Protein AF-A0AAV8WXH6-F1 (afdb_monomer)

Nearest PDB structures (foldseek):
  2elh-assembly1_A  TM=6.515E-01  e=6.798E-02  Drosophila melanogaster
  1pdn-assembly1_C  TM=5.489E-01  e=1.826E-01  Drosophila melanogaster
  3tgn-assembly1_A  TM=5.604E-01  e=5.218E-01  Streptococcus pneumoniae D39
  5z58-assembly1_L  TM=5.084E-01  e=8.040E-01  Homo sapiens
  5z57-assembly1_L  TM=5.084E-01  e=1.095E+00  Homo sapiens

Solvent-accessible surface area (backbone atoms only — not comparable to full-atom values): 5498 Å² total; per-residue (Å²): 130,86,79,70,76,78,75,85,75,83,77,50,71,70,55,53,51,52,50,49,53,40,52,72,75,66,51,53,56,66,59,54,14,63,74,71,74,45,51,54,65,54,54,52,51,49,59,73,44,41,66,62,55,50,44,61,61,67,65,49,68,90,79,63,86,85,75,91,69,91,76,79,75,95,65,90,80,79,84,85,80,131

Secondary structure (DSSP, 8-state):
----PPP-----HHHHHHHHHHHHTT--HHHHHHHTT--HHHHHHHHHTHHHHHHHHHS--TT-TT-------S-TTS-S--

pLDDT: mean 75.2, std 17.23, range [42.84, 93.62]

Organism: NCBI:txid1586634

Radius of gyration: 18.18 Å; Cα contacts (8 Å, |Δi|>4): 34; chains: 1; bounding box: 44×33×49 Å

Structure (mmCIF, N/CA/C/O backbone):
data_AF-A0AAV8WXH6-F1
#
_entry.id   AF-A0AAV8WXH6-F1
#
loop_
_atom_site.group_PDB
_atom_site.id
_atom_site.type_symbol
_atom_site.label_atom_id
_atom_site.label_alt_id
_atom_site.label_comp_id
_atom_site.label_asym_id
_atom_site.label_entity_id
_atom_site.label_seq_id
_atom_site.pdbx_PDB_ins_code
_atom_site.Cartn_x
_atom_site.Cartn_y
_atom_site.Cartn_z
_atom_site.occupancy
_atom_site.B_iso_or_equiv
_atom_site.auth_seq_id
_atom_site.auth_comp_id
_atom_site.auth_asym_id
_atom_site.auth_atom_id
_atom_site.pdbx_PDB_model_num
ATOM 1 N N . MET A 1 1 ? -18.811 -21.834 9.961 1.00 42.84 1 MET A N 1
ATOM 2 C CA . MET A 1 1 ? -18.247 -20.538 9.522 1.00 42.84 1 MET A CA 1
ATOM 3 C C . MET A 1 1 ? -17.616 -20.738 8.153 1.00 42.84 1 MET A C 1
ATOM 5 O O . MET A 1 1 ? -16.564 -21.358 8.070 1.00 42.84 1 MET A O 1
ATOM 9 N N . ASN A 1 2 ? -18.276 -20.302 7.076 1.00 49.28 2 ASN A N 1
ATOM 10 C CA . ASN A 1 2 ? -17.702 -20.396 5.733 1.00 49.28 2 ASN A CA 1
ATOM 11 C C . ASN A 1 2 ? -16.516 -19.433 5.647 1.00 49.28 2 ASN A C 1
ATOM 13 O O . ASN A 1 2 ? -16.702 -18.233 5.468 1.00 49.28 2 ASN A O 1
ATOM 17 N N . MET A 1 3 ? -15.294 -19.950 5.773 1.00 58.62 3 MET A N 1
ATOM 18 C CA . MET A 1 3 ? -14.092 -19.208 5.402 1.00 58.62 3 MET A CA 1
ATOM 19 C C . MET A 1 3 ? -14.035 -19.135 3.877 1.00 58.62 3 MET A C 1
ATOM 21 O O . MET A 1 3 ? -13.303 -19.879 3.224 1.00 58.62 3 MET A O 1
ATOM 25 N N . SER A 1 4 ? -14.870 -18.273 3.292 1.00 62.44 4 SER A N 1
ATOM 26 C CA . SER A 1 4 ? -14.806 -17.945 1.873 1.00 62.44 4 SER A CA 1
ATOM 27 C C . SER A 1 4 ? -13.390 -17.458 1.579 1.00 62.44 4 SER A C 1
ATOM 29 O O . SER A 1 4 ? -12.988 -16.394 2.058 1.00 62.44 4 SER A O 1
ATOM 31 N N . LYS A 1 5 ? -12.613 -18.265 0.843 1.00 61.09 5 LYS A N 1
ATOM 32 C CA . LYS A 1 5 ? -11.263 -17.912 0.392 1.00 61.09 5 LYS A CA 1
ATOM 33 C C . LYS A 1 5 ? -11.312 -16.502 -0.192 1.00 61.09 5 LYS A C 1
ATOM 35 O O . LYS A 1 5 ? -12.040 -16.252 -1.152 1.00 61.09 5 LYS A O 1
ATOM 40 N N . ARG A 1 6 ? -10.554 -15.576 0.401 1.00 62.31 6 ARG A N 1
ATOM 41 C CA . ARG A 1 6 ? -10.455 -14.202 -0.093 1.00 62.31 6 ARG A CA 1
ATOM 42 C C . ARG A 1 6 ? -9.952 -14.263 -1.535 1.00 62.31 6 ARG A C 1
ATOM 44 O O . ARG A 1 6 ? -8.838 -14.723 -1.780 1.00 62.31 6 ARG A O 1
ATOM 51 N N . LYS A 1 7 ? -10.768 -13.803 -2.484 1.00 66.56 7 LYS A N 1
ATOM 52 C CA . LYS A 1 7 ? -10.367 -13.682 -3.888 1.00 66.56 7 LYS A CA 1
ATOM 53 C C . LYS A 1 7 ? -9.116 -12.799 -3.962 1.00 66.56 7 LYS A C 1
ATOM 55 O O . LYS A 1 7 ? -9.084 -11.719 -3.370 1.00 66.56 7 LYS A O 1
ATOM 60 N N . HIS A 1 8 ? -8.075 -13.267 -4.649 1.00 64.19 8 HIS A N 1
ATOM 61 C CA . HIS A 1 8 ? -6.863 -12.479 -4.855 1.00 64.19 8 HIS A CA 1
ATOM 62 C C . HIS A 1 8 ? -7.181 -11.331 -5.819 1.00 64.19 8 HIS A C 1
ATOM 64 O O . HIS A 1 8 ? -7.264 -11.537 -7.028 1.00 64.19 8 HIS A O 1
ATOM 70 N N . ASN A 1 9 ? -7.414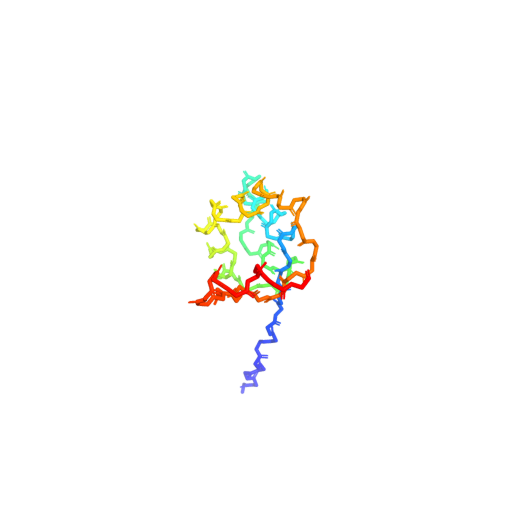 -10.135 -5.273 1.00 66.00 9 ASN A N 1
ATOM 71 C CA . ASN A 1 9 ? -7.576 -8.930 -6.075 1.00 66.00 9 ASN A CA 1
ATOM 72 C C . ASN A 1 9 ? -6.189 -8.351 -6.367 1.00 66.00 9 ASN A C 1
ATOM 74 O O . ASN A 1 9 ? -5.509 -7.871 -5.456 1.00 66.00 9 ASN A O 1
ATOM 78 N N . THR A 1 10 ? -5.747 -8.456 -7.617 1.00 68.62 10 THR A N 1
ATOM 79 C CA . THR A 1 10 ? -4.477 -7.876 -8.057 1.00 68.62 10 THR A CA 1
ATOM 80 C C . THR A 1 10 ? -4.651 -6.370 -8.195 1.00 68.62 10 THR A C 1
ATOM 82 O O . THR A 1 10 ? -5.401 -5.923 -9.052 1.00 68.62 10 THR A O 1
ATOM 85 N N . LEU A 1 11 ? -3.954 -5.598 -7.359 1.00 79.12 11 LEU A N 1
ATOM 86 C CA . LEU A 1 11 ? -3.897 -4.141 -7.486 1.00 79.12 11 LEU A CA 1
ATOM 87 C C . LEU A 1 11 ? -2.908 -3.739 -8.582 1.00 79.12 11 LEU A C 1
ATOM 89 O O . LEU A 1 11 ? -1.750 -4.187 -8.571 1.00 79.12 11 LEU A O 1
ATOM 93 N N . ASN A 1 12 ? -3.336 -2.841 -9.460 1.00 83.50 12 ASN A N 1
ATOM 94 C CA . ASN A 1 12 ? -2.480 -2.210 -10.457 1.00 83.50 12 ASN A CA 1
ATOM 95 C C . ASN A 1 12 ? -1.479 -1.246 -9.797 1.00 83.50 12 ASN A C 1
ATOM 97 O O . ASN A 1 12 ? -1.668 -0.781 -8.670 1.00 83.50 12 ASN A O 1
ATOM 101 N N . LEU A 1 13 ? -0.390 -0.926 -10.504 1.00 84.44 13 LEU A N 1
ATOM 102 C CA . LEU A 1 13 ? 0.633 0.009 -10.013 1.00 84.44 13 LEU A CA 1
ATOM 103 C C . LEU A 1 13 ? 0.043 1.383 -9.679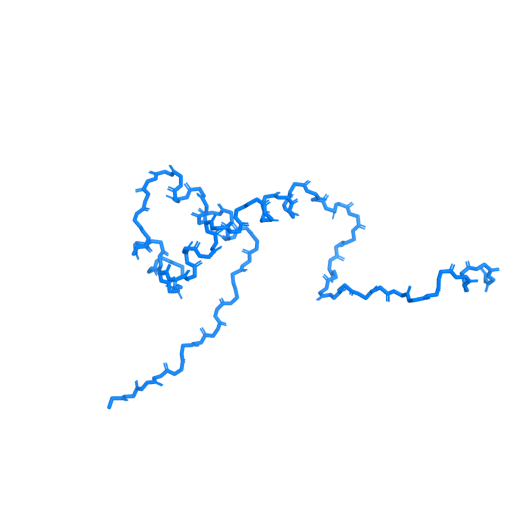 1.00 84.44 13 LEU A C 1
ATOM 105 O O . LEU A 1 13 ? 0.339 1.931 -8.620 1.00 84.44 13 LEU A O 1
ATOM 109 N N . GLU A 1 14 ? -0.856 1.894 -10.519 1.00 83.12 14 GLU A N 1
ATOM 110 C CA . GLU A 1 14 ? -1.552 3.160 -10.271 1.00 83.12 14 GLU A CA 1
ATOM 111 C C . GLU A 1 14 ? -2.383 3.133 -8.982 1.00 83.12 14 GLU A C 1
ATOM 113 O O . GLU A 1 14 ? -2.381 4.095 -8.216 1.00 83.12 14 GLU A O 1
ATOM 118 N N . GLU A 1 15 ? -3.073 2.024 -8.707 1.00 88.81 15 GLU A N 1
ATOM 119 C CA . GLU A 1 15 ? -3.870 1.861 -7.487 1.00 88.81 15 GLU A CA 1
ATOM 120 C C . GLU A 1 15 ? -2.975 1.804 -6.251 1.00 88.81 15 GLU A C 1
ATOM 122 O O . GLU A 1 15 ? -3.278 2.440 -5.243 1.00 88.81 15 GLU A O 1
ATOM 127 N N . LYS A 1 16 ? -1.827 1.122 -6.339 1.00 90.06 16 LYS A N 1
ATOM 128 C CA . LYS A 1 16 ? -0.824 1.114 -5.266 1.00 90.06 16 LYS A CA 1
ATOM 129 C C . LYS A 1 16 ? -0.281 2.519 -4.991 1.00 90.06 16 LYS A C 1
ATOM 131 O O . LYS A 1 16 ? -0.141 2.885 -3.828 1.00 90.06 16 LYS A O 1
ATOM 136 N N . VAL A 1 17 ? -0.040 3.331 -6.024 1.00 89.81 17 VAL A N 1
ATOM 137 C CA . VAL A 1 17 ? 0.360 4.742 -5.859 1.00 89.81 17 VAL A CA 1
ATOM 138 C C . VAL A 1 17 ? -0.754 5.569 -5.217 1.00 89.81 17 VAL A C 1
ATOM 140 O O . VAL A 1 17 ? -0.479 6.369 -4.324 1.00 89.81 17 VAL A O 1
ATOM 143 N N . LYS A 1 18 ? -2.017 5.371 -5.613 1.00 91.75 18 LYS A N 1
ATOM 144 C CA . LYS A 1 18 ? -3.159 6.049 -4.973 1.00 91.75 18 LYS A CA 1
ATOM 145 C C . LYS A 1 18 ? -3.274 5.674 -3.494 1.00 91.75 18 LYS A C 1
ATOM 147 O O . LYS A 1 18 ? -3.462 6.558 -2.667 1.00 91.75 18 LYS A O 1
ATOM 152 N N . ILE A 1 19 ? -3.095 4.398 -3.151 1.00 92.81 19 ILE A N 1
ATOM 153 C CA . ILE A 1 19 ? -3.055 3.927 -1.759 1.00 92.81 19 ILE A CA 1
ATOM 154 C C . ILE A 1 19 ? -1.930 4.622 -0.981 1.00 92.81 19 ILE A C 1
ATOM 156 O O . ILE A 1 19 ? -2.166 5.087 0.129 1.00 92.81 19 ILE A O 1
ATOM 160 N N . LEU A 1 20 ? -0.734 4.751 -1.562 1.00 92.50 20 LEU A N 1
ATOM 161 C CA . LEU A 1 20 ? 0.380 5.467 -0.932 1.00 92.50 20 LEU A CA 1
ATOM 162 C C . LEU A 1 20 ? 0.044 6.937 -0.654 1.00 92.50 20 LEU A C 1
ATOM 164 O O . LEU A 1 20 ? 0.293 7.400 0.455 1.00 92.50 20 LEU A O 1
ATOM 168 N N . LYS A 1 21 ? -0.586 7.636 -1.606 1.00 92.88 21 LYS A N 1
ATOM 169 C CA . LYS A 1 21 ? -1.035 9.027 -1.414 1.00 92.88 21 LYS A CA 1
ATOM 170 C C . LYS A 1 21 ? -2.060 9.160 -0.284 1.00 92.88 21 LYS A C 1
ATOM 172 O O . LYS A 1 21 ? -1.975 10.094 0.501 1.00 92.88 21 LYS A O 1
ATOM 177 N N . LEU A 1 22 ? -2.999 8.216 -0.175 1.00 93.31 22 LEU A N 1
ATOM 178 C CA . LEU A 1 22 ? -4.005 8.204 0.897 1.00 93.31 22 LEU A CA 1
ATOM 179 C C . LEU A 1 22 ? -3.386 7.928 2.276 1.00 93.31 22 LEU A C 1
ATOM 181 O O . LEU A 1 22 ? -3.798 8.503 3.281 1.00 93.31 22 LEU A O 1
ATOM 185 N N . ILE A 1 23 ? -2.358 7.078 2.329 1.00 92.81 23 ILE A N 1
ATOM 186 C CA . ILE A 1 23 ? -1.583 6.850 3.554 1.00 92.81 23 ILE A CA 1
ATOM 187 C C . ILE A 1 23 ? -0.854 8.134 3.974 1.00 92.81 23 ILE A C 1
ATOM 189 O O . ILE A 1 23 ? -0.827 8.457 5.159 1.00 92.81 23 ILE A O 1
ATOM 193 N N . GLU A 1 24 ? -0.257 8.856 3.024 1.00 90.31 24 GLU A N 1
ATOM 194 C CA . GLU A 1 24 ? 0.434 10.126 3.288 1.00 90.31 24 GLU A CA 1
ATOM 195 C C . GLU A 1 24 ? -0.519 11.249 3.694 1.00 90.31 24 GLU A C 1
ATOM 197 O O . GLU A 1 24 ? -0.165 12.055 4.549 1.00 90.31 24 GLU A O 1
ATOM 202 N N . SER A 1 25 ? -1.741 11.268 3.156 1.00 92.88 25 SER A N 1
ATOM 203 C CA . SER A 1 25 ? -2.781 12.211 3.578 1.00 92.88 25 SER A CA 1
ATOM 204 C C . SER A 1 25 ? -3.363 11.899 4.963 1.00 92.88 25 SER A C 1
ATOM 206 O O . SER A 1 25 ? -4.271 12.596 5.406 1.00 92.88 25 SER A O 1
ATOM 208 N N . GLY A 1 26 ? -2.887 10.848 5.639 1.00 91.69 26 GLY A N 1
ATOM 209 C CA . GLY A 1 26 ? -3.335 10.462 6.978 1.00 91.69 26 GLY A CA 1
ATOM 210 C C . GLY A 1 26 ? -4.628 9.645 7.004 1.00 91.69 26 GLY A C 1
ATOM 211 O O . GLY A 1 26 ? -5.249 9.521 8.059 1.00 91.69 26 GLY A O 1
ATOM 212 N N . GLU A 1 27 ? -5.056 9.074 5.874 1.00 93.06 27 GLU A N 1
ATOM 213 C CA . GLU A 1 27 ? -6.256 8.241 5.835 1.00 93.06 27 GLU A CA 1
ATOM 214 C C . GLU A 1 27 ? -6.020 6.908 6.573 1.00 93.06 27 GLU A C 1
ATOM 216 O O . GLU A 1 27 ? -4.935 6.315 6.532 1.00 93.06 27 GLU A O 1
ATOM 221 N N . SER A 1 28 ? -7.041 6.408 7.276 1.00 93.62 28 SER A N 1
ATOM 222 C CA . SER A 1 28 ? -6.888 5.190 8.074 1.00 93.62 28 SER A CA 1
ATOM 223 C C . SER A 1 28 ? -6.747 3.946 7.190 1.00 93.62 28 SER A C 1
ATOM 225 O O . SER A 1 28 ? -7.437 3.779 6.182 1.00 93.62 28 SER A O 1
ATOM 227 N N . PHE A 1 29 ? -5.905 2.995 7.607 1.00 91.56 29 PHE A N 1
ATOM 228 C CA . PHE A 1 29 ? -5.703 1.751 6.850 1.00 91.56 29 PHE A CA 1
ATOM 229 C C . PHE A 1 29 ? -6.979 0.923 6.707 1.00 91.56 29 PHE A C 1
ATOM 231 O O . PHE A 1 29 ? -7.112 0.176 5.744 1.00 91.56 29 PHE A O 1
ATOM 238 N N . ALA A 1 30 ? -7.918 1.049 7.649 1.00 91.88 30 ALA A N 1
ATOM 239 C CA . ALA A 1 30 ? -9.222 0.406 7.555 1.00 91.88 30 ALA A CA 1
ATOM 240 C C . ALA A 1 30 ? -10.060 1.000 6.414 1.00 91.88 30 ALA A C 1
ATOM 242 O O . ALA A 1 30 ? -10.650 0.242 5.649 1.00 91.88 30 ALA A O 1
ATOM 243 N N . ASN A 1 31 ? -10.062 2.329 6.265 1.00 92.75 31 ASN A N 1
ATOM 244 C CA . ASN A 1 31 ? -10.823 2.997 5.211 1.00 92.75 31 ASN A CA 1
ATOM 245 C C . ASN A 1 31 ? -10.259 2.665 3.825 1.00 92.75 31 ASN A C 1
ATOM 247 O O . ASN A 1 31 ? -10.997 2.283 2.919 1.00 92.75 31 ASN A O 1
ATOM 251 N N . ILE A 1 32 ? -8.931 2.704 3.696 1.00 93.19 32 ILE A N 1
ATOM 252 C CA . ILE A 1 32 ? -8.222 2.327 2.468 1.00 93.19 32 ILE A CA 1
ATOM 253 C C . ILE A 1 32 ? -8.489 0.855 2.122 1.00 93.19 32 ILE A C 1
ATOM 255 O O . ILE A 1 32 ? -8.817 0.529 0.983 1.00 93.19 32 ILE A O 1
ATOM 259 N N . ALA A 1 33 ? -8.390 -0.044 3.103 1.00 90.88 33 ALA A N 1
ATOM 260 C CA . ALA A 1 33 ? -8.661 -1.466 2.917 1.00 90.88 33 ALA A CA 1
ATOM 261 C C . ALA A 1 33 ? -10.074 -1.710 2.360 1.00 90.88 33 ALA A C 1
ATOM 263 O O . ALA A 1 33 ? -10.220 -2.399 1.350 1.00 90.88 33 ALA A O 1
ATOM 264 N N . SER A 1 34 ? -11.092 -1.088 2.960 1.00 89.94 34 SER A N 1
ATOM 265 C CA . SER A 1 34 ? -12.480 -1.187 2.497 1.00 89.94 34 SER A CA 1
ATOM 266 C C . SER A 1 34 ? -12.669 -0.600 1.096 1.00 89.94 34 SER A C 1
ATOM 268 O O . SER A 1 34 ? -13.282 -1.242 0.247 1.00 89.94 34 SER A O 1
ATOM 270 N N . LYS A 1 35 ? -12.086 0.574 0.821 1.00 89.75 35 LYS A N 1
ATOM 271 C CA . LYS A 1 35 ? -12.213 1.283 -0.464 1.00 89.75 35 LYS A CA 1
ATOM 272 C C . LYS A 1 35 ? -11.647 0.496 -1.648 1.00 89.75 35 LYS A C 1
ATOM 274 O O .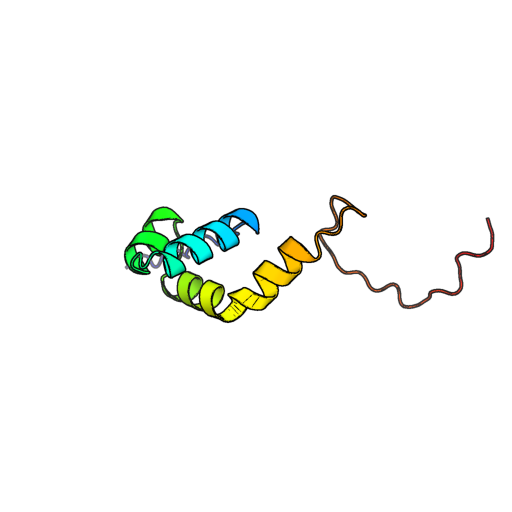 LYS A 1 35 ? -12.225 0.523 -2.728 1.00 89.75 35 LYS A O 1
ATOM 279 N N . TYR A 1 36 ? -10.538 -0.211 -1.441 1.00 87.75 36 TYR A N 1
ATOM 280 C CA . TYR A 1 36 ? -9.871 -1.003 -2.484 1.00 87.75 36 TYR A CA 1
ATOM 281 C C . TYR A 1 36 ? -10.177 -2.510 -2.394 1.00 87.75 36 TYR A C 1
ATOM 283 O O . TYR A 1 36 ? -9.606 -3.309 -3.139 1.00 87.75 36 TYR A O 1
ATOM 291 N N . GLY A 1 37 ? -11.049 -2.930 -1.470 1.00 86.44 37 GLY A N 1
ATOM 292 C CA . GLY A 1 37 ? -11.371 -4.343 -1.252 1.00 86.44 37 GLY A CA 1
ATOM 293 C C . GLY A 1 37 ? -10.149 -5.190 -0.869 1.00 86.44 37 GLY A C 1
ATOM 294 O O . GLY A 1 37 ? -10.049 -6.366 -1.240 1.00 86.44 37 GLY A O 1
ATOM 295 N N . VAL A 1 38 ? -9.181 -4.611 -0.155 1.00 86.88 38 VAL A N 1
ATOM 296 C CA . VAL A 1 38 ? -7.950 -5.284 0.285 1.00 86.88 38 VAL A CA 1
ATOM 297 C C . VAL A 1 38 ? -7.895 -5.474 1.794 1.00 86.88 38 VAL A C 1
ATOM 299 O O . VAL A 1 38 ? -8.657 -4.877 2.540 1.00 86.88 38 VAL A O 1
ATOM 302 N N . GLY A 1 39 ? -7.016 -6.360 2.264 1.00 88.50 39 GLY A N 1
ATOM 303 C CA . GLY A 1 39 ? -6.792 -6.523 3.698 1.00 88.50 39 GLY A CA 1
ATOM 304 C C . GLY A 1 39 ? -5.941 -5.383 4.258 1.00 88.50 39 GLY A C 1
ATOM 305 O O . GLY A 1 39 ? -5.084 -4.845 3.557 1.00 88.50 39 GLY A O 1
ATOM 306 N N . LYS A 1 40 ? -6.103 -5.070 5.551 1.00 90.06 40 LYS A N 1
ATOM 307 C CA . LYS A 1 40 ? -5.237 -4.106 6.260 1.00 90.06 40 LYS A CA 1
ATOM 308 C C . LYS A 1 40 ? -3.752 -4.480 6.145 1.00 90.06 40 LYS A C 1
ATOM 310 O O . LYS A 1 40 ? -2.916 -3.600 5.969 1.00 90.06 40 LYS A O 1
ATOM 315 N N . SER A 1 41 ? -3.439 -5.779 6.167 1.00 89.00 41 SER A N 1
ATOM 316 C CA . SER A 1 41 ? -2.079 -6.293 5.957 1.00 89.00 41 SER A CA 1
ATOM 317 C C . SER A 1 41 ? -1.521 -5.877 4.595 1.00 89.00 41 SER A C 1
ATOM 319 O O . SER A 1 41 ? -0.423 -5.343 4.529 1.00 89.00 41 SER A O 1
ATOM 321 N N . THR A 1 42 ? -2.323 -5.997 3.529 1.00 89.81 42 THR A N 1
ATOM 322 C CA . THR A 1 42 ? -1.941 -5.575 2.173 1.00 89.81 42 THR A CA 1
ATOM 323 C C . THR A 1 42 ? -1.649 -4.076 2.106 1.00 89.81 42 THR A C 1
ATOM 325 O O . THR A 1 42 ? -0.678 -3.676 1.473 1.00 89.81 42 THR A O 1
ATOM 328 N N . VAL A 1 43 ? -2.443 -3.238 2.783 1.00 92.19 43 VAL A N 1
ATOM 329 C CA . VAL A 1 43 ? -2.184 -1.786 2.872 1.00 92.19 43 VAL A CA 1
ATOM 330 C C . VAL A 1 43 ? 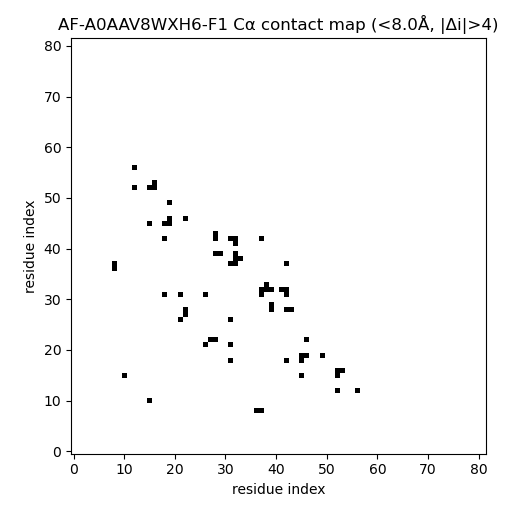-0.844 -1.515 3.569 1.00 92.19 43 VAL A C 1
ATOM 332 O O . VAL A 1 43 ? -0.049 -0.701 3.096 1.00 92.19 43 VAL A O 1
ATOM 335 N N . GLY A 1 44 ? -0.552 -2.244 4.650 1.00 91.94 44 GLY A N 1
ATOM 336 C CA . GLY A 1 44 ? 0.738 -2.183 5.340 1.00 91.94 44 GLY A CA 1
ATOM 337 C C . GLY A 1 44 ? 1.913 -2.615 4.457 1.00 91.94 44 GLY A C 1
ATOM 338 O O . GLY A 1 44 ? 2.941 -1.939 4.430 1.00 91.94 44 GLY A O 1
ATOM 339 N N . ASP A 1 45 ? 1.758 -3.692 3.688 1.00 90.94 45 ASP A N 1
ATOM 340 C CA . ASP A 1 45 ? 2.788 -4.178 2.764 1.00 90.94 45 ASP A CA 1
ATOM 341 C C . ASP A 1 45 ? 3.040 -3.195 1.617 1.00 90.94 45 ASP A C 1
ATOM 343 O O . ASP A 1 45 ? 4.187 -2.997 1.211 1.00 90.94 45 ASP A O 1
ATOM 347 N N . ILE A 1 46 ? 1.993 -2.529 1.119 1.00 91.94 46 ILE A N 1
ATOM 348 C CA . ILE A 1 46 ? 2.117 -1.454 0.125 1.00 91.94 46 ILE A CA 1
ATOM 349 C C . ILE A 1 46 ? 2.918 -0.288 0.707 1.00 91.94 46 ILE A C 1
ATOM 351 O O . ILE A 1 46 ? 3.842 0.189 0.052 1.00 91.94 46 ILE A O 1
ATOM 355 N N . LYS A 1 47 ? 2.635 0.119 1.953 1.00 92.06 47 LYS A N 1
ATOM 356 C CA . LYS A 1 47 ? 3.404 1.164 2.649 1.00 92.06 47 LYS A CA 1
ATOM 357 C C . LYS A 1 47 ? 4.883 0.796 2.772 1.00 92.06 47 LYS A C 1
ATOM 359 O O . LYS A 1 47 ? 5.742 1.624 2.484 1.00 92.06 47 LYS A O 1
ATOM 364 N N . LYS A 1 48 ? 5.184 -0.441 3.181 1.00 92.81 48 LYS A N 1
ATOM 365 C CA . LYS A 1 48 ? 6.566 -0.936 3.320 1.00 92.81 48 LYS A CA 1
ATOM 366 C C . LYS A 1 48 ? 7.301 -0.964 1.981 1.00 92.81 48 LYS A C 1
ATOM 368 O O . LYS A 1 48 ? 8.471 -0.613 1.914 1.00 92.81 48 LYS A O 1
ATOM 373 N N . ASN A 1 49 ? 6.605 -1.342 0.911 1.00 90.00 49 ASN A N 1
ATOM 374 C CA . ASN A 1 49 ? 7.166 -1.424 -0.436 1.00 90.00 49 ASN A CA 1
ATOM 375 C C . ASN A 1 49 ? 7.051 -0.112 -1.236 1.00 90.00 49 ASN A C 1
ATOM 377 O O . ASN A 1 49 ? 7.238 -0.133 -2.453 1.00 90.00 49 ASN A O 1
ATOM 381 N N . LYS A 1 50 ? 6.768 1.025 -0.581 1.00 90.31 50 LYS A N 1
ATOM 382 C CA . LYS A 1 50 ? 6.600 2.338 -1.223 1.00 90.31 50 LYS A CA 1
ATOM 383 C C . LYS A 1 50 ? 7.736 2.674 -2.187 1.00 90.31 50 LYS A C 1
ATOM 385 O O . LYS A 1 50 ? 7.464 3.052 -3.320 1.00 90.31 50 LYS A O 1
ATOM 390 N N . THR A 1 51 ? 8.984 2.506 -1.752 1.00 86.56 51 THR A N 1
ATOM 391 C CA . THR A 1 51 ? 10.176 2.847 -2.542 1.00 86.56 51 THR A CA 1
ATOM 392 C C . THR A 1 51 ? 10.206 2.076 -3.855 1.00 86.56 51 THR A C 1
ATOM 394 O O . THR A 1 51 ? 10.280 2.687 -4.909 1.00 86.56 51 THR A O 1
ATOM 397 N N . LYS A 1 52 ? 9.993 0.754 -3.807 1.00 86.81 52 LYS A N 1
ATOM 398 C CA . LYS A 1 52 ? 9.959 -0.108 -5.000 1.00 86.81 52 LYS A CA 1
ATOM 399 C C . LYS A 1 52 ? 8.818 0.251 -5.948 1.00 86.81 52 LYS A C 1
ATOM 401 O O . LYS A 1 52 ? 8.975 0.179 -7.158 1.00 86.81 52 LYS A O 1
ATOM 406 N N . ILE A 1 53 ? 7.652 0.608 -5.404 1.00 86.81 53 ILE A N 1
ATOM 407 C CA . ILE A 1 53 ? 6.490 1.009 -6.210 1.00 86.81 53 ILE A CA 1
ATOM 408 C C . ILE A 1 53 ? 6.779 2.331 -6.928 1.00 86.81 53 ILE A C 1
ATOM 410 O O . ILE A 1 53 ? 6.492 2.446 -8.116 1.00 86.81 53 ILE A O 1
ATOM 414 N N . LEU A 1 54 ? 7.357 3.309 -6.226 1.00 84.81 54 LEU A N 1
ATOM 415 C CA . LEU A 1 54 ? 7.721 4.605 -6.799 1.00 84.81 54 LEU A CA 1
ATOM 416 C C . LEU A 1 54 ? 8.866 4.492 -7.802 1.00 84.81 54 LEU A C 1
ATOM 418 O O . LEU A 1 54 ? 8.782 5.106 -8.858 1.00 84.81 54 LEU A O 1
ATOM 422 N N . GLU A 1 55 ? 9.887 3.686 -7.508 1.00 84.56 55 GLU A N 1
ATOM 423 C CA . GLU A 1 55 ? 10.945 3.346 -8.457 1.00 84.56 55 GLU A CA 1
ATOM 424 C C . GLU A 1 55 ? 10.336 2.730 -9.706 1.00 84.56 55 GLU A C 1
ATOM 426 O O . GLU A 1 55 ? 10.525 3.272 -10.774 1.00 84.56 55 GLU A O 1
ATOM 431 N N . TYR A 1 56 ? 9.490 1.706 -9.607 1.00 82.56 56 TYR A N 1
ATOM 432 C CA . TYR A 1 56 ? 8.896 1.088 -10.796 1.00 82.56 56 TYR A CA 1
ATOM 433 C C . TYR A 1 56 ? 8.048 2.061 -11.639 1.00 82.56 56 TYR A C 1
ATOM 435 O O . TYR A 1 56 ? 8.008 1.961 -12.863 1.00 82.56 56 TYR A O 1
ATOM 443 N N . VAL A 1 57 ? 7.377 3.020 -10.995 1.00 79.00 57 VAL A N 1
ATOM 444 C CA . VAL A 1 57 ? 6.586 4.062 -11.672 1.00 79.00 57 VAL A CA 1
ATOM 445 C C . VAL A 1 57 ? 7.480 5.141 -12.296 1.00 79.00 57 VAL A C 1
ATOM 447 O O . VAL A 1 57 ? 7.185 5.608 -13.392 1.00 79.00 57 VAL A O 1
ATOM 450 N N . SER A 1 58 ? 8.567 5.521 -11.622 1.00 73.25 58 SER A N 1
ATOM 451 C CA . SER A 1 58 ? 9.515 6.565 -12.044 1.00 73.25 58 SER A CA 1
ATOM 452 C C . SER A 1 58 ? 10.514 6.064 -13.089 1.00 73.25 58 SER A C 1
ATOM 454 O O . SER A 1 58 ? 10.756 6.725 -14.094 1.00 73.25 58 SER A O 1
ATOM 456 N N . SER A 1 59 ? 11.024 4.847 -12.892 1.00 65.12 59 SER A N 1
ATOM 457 C CA . SER A 1 59 ? 11.803 4.066 -13.852 1.00 65.12 59 SER A CA 1
ATOM 458 C C . SER A 1 59 ? 11.036 3.803 -15.131 1.00 65.12 59 SER A C 1
ATOM 460 O O . SER A 1 59 ? 11.687 3.393 -16.082 1.00 65.12 59 SER A O 1
ATOM 462 N N . GLY A 1 60 ? 9.710 4.039 -15.132 1.00 55.88 60 GLY A N 1
ATOM 463 C CA . GLY A 1 60 ? 8.934 4.518 -16.270 1.00 55.88 60 GLY A CA 1
ATOM 464 C C . GLY A 1 60 ? 9.556 4.121 -17.588 1.0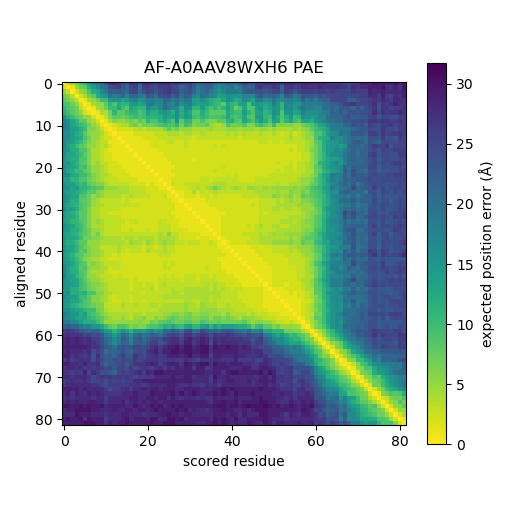0 55.88 60 GLY A C 1
ATOM 465 O O . GLY A 1 60 ? 10.011 4.984 -18.337 1.00 55.88 60 GLY A O 1
ATOM 466 N N . ASP A 1 61 ? 9.634 2.810 -17.806 1.00 49.12 61 ASP A N 1
ATOM 467 C CA . ASP A 1 61 ? 10.181 2.227 -19.007 1.00 49.12 61 ASP A CA 1
ATOM 468 C C . ASP A 1 61 ? 9.187 2.605 -20.108 1.00 49.12 61 ASP A C 1
ATOM 470 O O . ASP A 1 61 ? 8.232 1.898 -20.428 1.00 49.12 61 ASP A O 1
ATOM 474 N N . LYS A 1 62 ? 9.365 3.811 -20.655 1.00 47.25 62 LYS A N 1
ATOM 475 C CA . LYS A 1 62 ? 8.769 4.277 -21.907 1.00 47.25 62 LYS A CA 1
ATOM 476 C C . LYS A 1 62 ? 9.447 3.540 -23.073 1.00 47.25 62 LYS A C 1
ATOM 478 O O . LYS A 1 62 ? 9.771 4.151 -24.084 1.00 47.25 62 LYS A O 1
ATOM 483 N N . GLY A 1 63 ? 9.718 2.247 -22.904 1.00 48.88 63 GLY A N 1
ATOM 484 C CA . GLY A 1 63 ? 10.654 1.487 -23.716 1.00 48.88 63 GLY A CA 1
ATOM 485 C C . GLY A 1 63 ? 10.422 -0.021 -23.696 1.00 48.88 63 GLY A C 1
ATOM 486 O O . GLY A 1 63 ? 11.371 -0.751 -23.930 1.00 48.88 63 GLY A O 1
ATOM 487 N N . VAL A 1 64 ? 9.199 -0.488 -23.409 1.00 45.84 64 VAL A N 1
ATOM 488 C CA . VAL A 1 64 ? 8.557 -1.700 -23.953 1.00 45.84 64 VAL A CA 1
ATOM 489 C C . VAL A 1 64 ? 7.251 -1.915 -23.186 1.00 45.84 64 VAL A C 1
ATOM 491 O O . VAL A 1 64 ? 7.178 -2.546 -22.130 1.00 45.84 64 VAL A O 1
ATOM 494 N N . GLY A 1 65 ? 6.168 -1.385 -23.752 1.00 50.97 65 GLY A N 1
ATOM 495 C CA . GLY A 1 65 ? 4.825 -1.730 -23.311 1.00 50.97 65 GLY A CA 1
ATOM 496 C C . GLY A 1 65 ? 4.640 -3.251 -23.299 1.00 50.97 65 GLY A C 1
ATOM 497 O O . GLY A 1 65 ? 5.101 -3.952 -24.196 1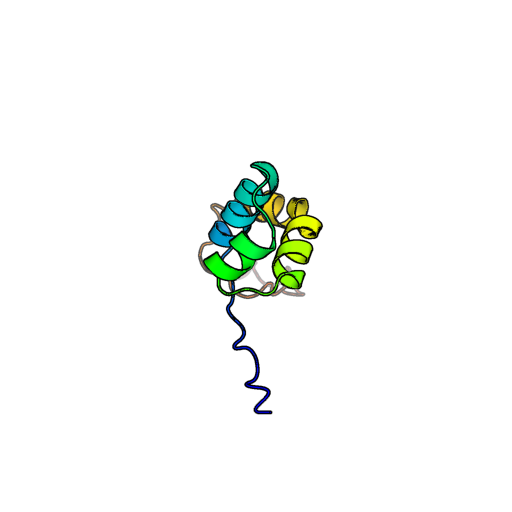.00 50.97 65 GLY A O 1
ATOM 498 N N . SER A 1 66 ? 3.921 -3.753 -22.293 1.00 53.66 66 SER A N 1
ATOM 499 C CA . SER A 1 66 ? 3.297 -5.088 -22.246 1.00 53.66 66 SER A CA 1
ATOM 500 C C . SER A 1 66 ? 4.102 -6.330 -21.811 1.00 53.66 66 SER A C 1
ATOM 502 O O . SER A 1 66 ? 3.593 -7.440 -21.966 1.00 53.66 66 SER A O 1
ATOM 504 N N . ARG A 1 67 ? 5.281 -6.245 -21.177 1.00 57.62 67 ARG A N 1
ATOM 505 C CA . ARG A 1 67 ? 5.908 -7.480 -20.642 1.00 57.62 67 ARG A CA 1
ATOM 506 C C . ARG A 1 67 ? 5.377 -7.876 -19.258 1.00 57.62 67 ARG A C 1
ATOM 508 O O . ARG A 1 67 ? 5.617 -7.204 -18.264 1.00 57.62 67 ARG A O 1
ATOM 515 N N . LYS A 1 68 ? 4.711 -9.038 -19.190 1.00 56.16 68 LYS A N 1
ATOM 516 C CA . LYS A 1 68 ? 4.274 -9.713 -17.945 1.00 56.16 68 LYS A CA 1
ATOM 517 C C . LYS A 1 68 ? 5.340 -10.622 -17.308 1.00 56.16 68 LYS A C 1
ATOM 519 O O . LYS A 1 68 ? 5.087 -11.210 -16.260 1.00 56.16 68 LYS A O 1
ATOM 524 N N . THR A 1 69 ? 6.517 -10.782 -17.911 1.00 58.38 69 THR A N 1
ATOM 525 C CA . THR A 1 69 ? 7.551 -11.701 -17.407 1.00 58.38 69 THR A CA 1
ATOM 526 C C . THR A 1 69 ? 8.946 -11.143 -17.649 1.00 58.38 69 THR A C 1
ATOM 528 O O . THR A 1 69 ? 9.272 -10.721 -18.757 1.00 58.38 69 THR A O 1
ATOM 531 N N . LEU A 1 70 ? 9.775 -11.186 -16.607 1.00 60.25 70 LEU A N 1
ATOM 532 C CA . LEU A 1 70 ? 11.192 -10.845 -16.636 1.00 60.25 70 LEU A CA 1
ATOM 533 C C . LEU A 1 70 ? 11.970 -12.107 -17.047 1.00 60.25 70 LEU A C 1
ATOM 535 O O . LEU A 1 70 ? 12.468 -12.846 -16.204 1.00 60.25 70 LEU A O 1
ATOM 539 N N . LYS A 1 71 ? 11.992 -12.430 -18.345 1.00 57.34 71 LYS A N 1
ATOM 540 C CA . LYS A 1 71 ? 12.893 -13.474 -18.858 1.00 57.34 71 LYS A CA 1
ATOM 541 C C . LYS A 1 71 ? 14.274 -12.840 -19.039 1.00 57.34 71 LYS A C 1
ATOM 543 O O . LYS A 1 71 ? 14.467 -12.086 -19.985 1.00 57.34 71 LYS A O 1
ATOM 548 N N . LEU A 1 72 ? 15.223 -13.145 -18.151 1.00 52.59 72 LEU A N 1
ATOM 549 C CA . LEU A 1 72 ? 16.640 -13.018 -18.494 1.00 52.59 72 LEU A CA 1
ATOM 550 C C . LEU A 1 72 ? 16.954 -14.110 -19.522 1.00 52.59 72 LEU A C 1
ATOM 552 O O . LEU A 1 72 ? 16.925 -15.297 -19.201 1.00 52.59 72 LEU A O 1
ATOM 556 N N . SER A 1 73 ? 17.216 -13.728 -20.768 1.00 53.06 73 SER A N 1
ATOM 557 C CA . SER A 1 73 ? 17.812 -14.629 -21.752 1.00 53.06 73 SER A CA 1
ATOM 558 C C . SER A 1 73 ? 19.272 -14.865 -21.365 1.00 53.06 73 SER A C 1
ATOM 560 O O . SER A 1 73 ? 20.080 -13.942 -21.401 1.00 53.06 73 SER A O 1
ATOM 562 N N . ALA A 1 74 ? 19.613 -16.098 -20.998 1.00 55.16 74 ALA A N 1
ATOM 563 C CA . ALA A 1 74 ? 20.946 -16.480 -20.530 1.00 55.16 74 ALA A CA 1
ATOM 564 C C . ALA A 1 74 ? 22.045 -16.484 -21.621 1.00 55.16 74 ALA A C 1
ATOM 566 O O . ALA A 1 74 ? 23.149 -16.938 -21.348 1.00 55.16 74 ALA A O 1
ATOM 567 N N . TYR A 1 75 ? 21.789 -15.982 -22.837 1.00 57.81 75 TYR A N 1
ATOM 568 C CA . TYR A 1 75 ? 22.748 -16.047 -23.949 1.00 57.81 75 TYR A CA 1
ATOM 569 C C . TYR A 1 75 ? 22.672 -14.809 -24.869 1.00 57.81 75 TYR A C 1
ATOM 571 O O . TYR A 1 75 ? 21.993 -14.850 -25.890 1.00 57.81 75 TYR A O 1
ATOM 579 N N . PRO A 1 76 ? 23.379 -13.707 -24.553 1.00 55.41 76 PRO A N 1
ATOM 580 C CA . PRO A 1 76 ? 23.430 -12.497 -25.388 1.00 55.41 76 PRO A CA 1
ATOM 581 C C . PRO A 1 76 ? 24.275 -12.626 -26.678 1.00 55.41 76 PRO A C 1
ATOM 583 O O . PRO A 1 76 ? 24.503 -11.632 -27.358 1.00 55.41 76 PRO A O 1
ATOM 586 N N . ALA A 1 77 ? 24.770 -13.818 -27.034 1.00 56.72 77 ALA A N 1
ATOM 587 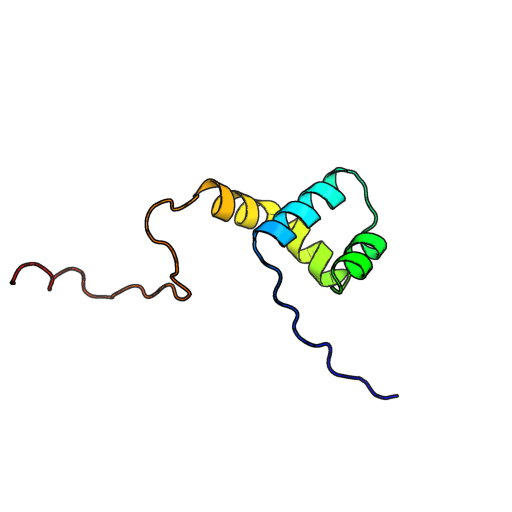C CA . ALA A 1 77 ? 25.749 -13.998 -28.115 1.00 56.72 77 ALA A CA 1
ATOM 588 C C . ALA A 1 77 ?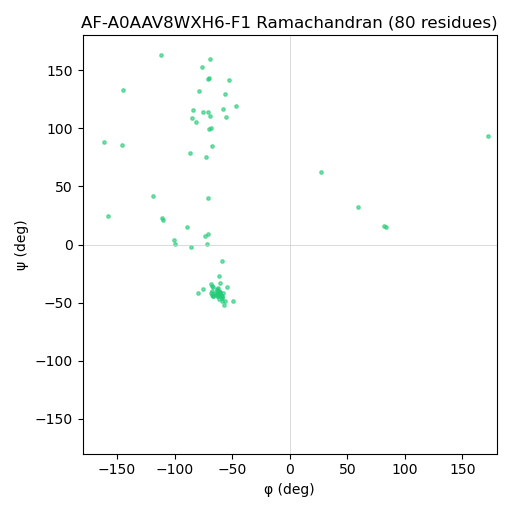 25.174 -14.471 -29.471 1.00 56.72 77 ALA A C 1
ATOM 590 O O . ALA A 1 77 ? 25.940 -14.641 -30.414 1.00 56.72 77 ALA A O 1
ATOM 591 N N . MET A 1 78 ? 23.856 -14.674 -29.603 1.00 57.66 78 MET A N 1
ATOM 592 C CA . MET A 1 78 ? 23.236 -15.257 -30.812 1.00 57.66 78 MET A CA 1
ATOM 593 C C . MET A 1 78 ? 22.398 -14.256 -31.635 1.00 57.66 78 MET A C 1
ATOM 595 O O . MET A 1 78 ? 21.533 -14.667 -32.395 1.00 57.66 78 MET A O 1
ATOM 599 N N . GLU A 1 79 ? 22.612 -12.945 -31.492 1.00 53.31 79 GLU A N 1
ATOM 600 C CA . GLU A 1 79 ? 21.846 -11.909 -32.223 1.00 53.31 79 GLU A CA 1
ATOM 601 C C . GLU A 1 79 ? 22.690 -11.161 -33.279 1.00 53.31 79 GLU A C 1
ATOM 603 O O . GLU A 1 79 ? 22.380 -10.041 -33.669 1.00 53.31 79 GLU A O 1
ATOM 608 N N . LYS A 1 80 ? 23.783 -11.775 -33.760 1.00 52.69 80 LYS A N 1
ATOM 609 C CA . LYS A 1 80 ? 24.629 -11.251 -34.856 1.00 52.69 80 LYS A CA 1
ATOM 610 C C . LYS A 1 80 ? 24.688 -12.171 -36.080 1.00 52.69 80 LYS A C 1
ATOM 612 O O . LYS A 1 80 ? 25.747 -12.359 -36.671 1.00 52.69 80 LYS A O 1
ATOM 617 N N . SER A 1 81 ? 23.556 -12.743 -36.474 1.00 46.62 81 SER A N 1
ATOM 618 C CA . SER A 1 81 ? 23.380 -13.266 -37.833 1.00 46.62 81 SER A CA 1
ATOM 619 C C . SER A 1 81 ? 21.893 -13.425 -38.137 1.00 46.62 81 SER A C 1
ATOM 621 O O . SER A 1 81 ? 21.320 -14.480 -37.882 1.00 46.62 81 SER A O 1
ATOM 623 N N . LEU A 1 82 ? 21.279 -12.357 -38.643 1.00 45.56 82 LEU A N 1
ATOM 624 C CA . LEU A 1 82 ? 20.294 -12.409 -39.723 1.00 45.56 82 LEU A CA 1
ATOM 625 C C . LEU A 1 82 ? 20.196 -11.031 -40.380 1.00 45.56 82 LEU A C 1
ATOM 627 O O . LEU A 1 82 ? 20.165 -10.035 -39.623 1.00 45.56 82 LEU A O 1
#

Sequence (82 aa):
MNMSKRKHNTLNLEEKVKILKLIESGESFANIASKYGVGKSTVGDIKKNKTKILEYVSSGDKGVGSRKTLKLSAYPAMEKSL

Mean predicted aligned error: 13.55 Å

Foldseek 3Di:
DPPPPQPDDDDDLVLLVVLLVCVVVVHDLVVSCVVSVHDSVVSVVSNVCVVVSVCVVVVPPPP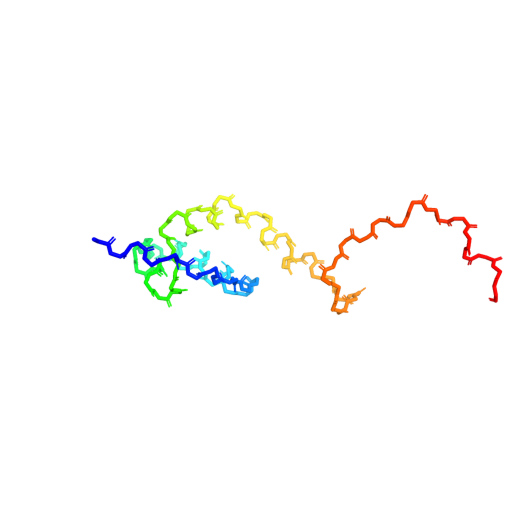DPDDPDDDDPPDPPPPPDD

InterPro domains:
  IPR007889 DNA binding HTH domain, Psq-type [PF04218] (5-55)
  IPR007889 DNA binding HTH domain, Psq-type [PS50960] (1-53)
  IPR009057 Homedomain-like superfamily [SSF46689] (5-61)